Protein AF-A0A3D5A559-F1 (afdb_monomer_lite)

Radius of gyration: 11.89 Å; chains: 1; bounding box: 29×17×32 Å

Secondary structure (DSSP, 8-state):
-EEEEETTEEEEEE---SS--HHHHHHHHHHHHHHTT--HHHHHT--HHHHHHHTTS--HHHHHHHHHHHHHHHT-

pLDDT: mean 88.15, std 6.44, range [66.69, 95.75]

Sequence (76 aa):
MSFDIVDGRPANVHYECEYCDVTMYVTAELVCGLMDGRTLYEIGEIAQSEVVTALGGHSRKILRQVRTALELVSDS

Foldseek 3Di:
DDFDQDPQATHPDDDDDDDDDPLVVLLSVLLCVLRPPDGLVVLVVQDLVNSCVSSVHDDPVSSVSNVVVSVVSSVD

Structure (mmCIF, N/CA/C/O backbone):
data_AF-A0A3D5A559-F1
#
_entry.id   AF-A0A3D5A559-F1
#
loop_
_atom_site.group_PDB
_atom_site.id
_atom_site.type_symbol
_atom_site.label_atom_id
_atom_site.label_alt_id
_atom_site.label_comp_id
_atom_site.label_asym_id
_atom_site.label_entity_id
_atom_site.label_seq_id
_atom_site.pdbx_PDB_ins_code
_atom_site.Cartn_x
_atom_site.Cartn_y
_atom_site.Cartn_z
_atom_site.occupancy
_atom_site.B_iso_or_equiv
_atom_site.auth_seq_id
_atom_site.auth_comp_id
_atom_site.auth_asym_id
_atom_site.auth_atom_id
_atom_site.pdbx_PDB_model_num
ATOM 1 N N . MET A 1 1 ? 11.176 4.050 1.782 1.00 79.06 1 MET A N 1
ATOM 2 C CA . MET A 1 1 ? 10.692 3.005 0.860 1.00 79.06 1 MET A CA 1
ATOM 3 C C . MET A 1 1 ? 11.090 3.422 -0.536 1.00 79.06 1 MET A C 1
ATOM 5 O O . MET A 1 1 ? 10.876 4.578 -0.879 1.00 79.06 1 MET A O 1
ATOM 9 N N . SER A 1 2 ? 11.682 2.516 -1.293 1.00 86.88 2 SER A N 1
ATOM 10 C CA . SER A 1 2 ? 11.973 2.652 -2.717 1.00 86.88 2 SER A CA 1
ATOM 11 C C . SER A 1 2 ? 11.467 1.406 -3.434 1.00 86.88 2 SER A C 1
ATOM 13 O O . SER A 1 2 ? 11.337 0.348 -2.824 1.00 86.88 2 SER A O 1
ATOM 15 N N . PHE A 1 3 ? 11.136 1.540 -4.708 1.00 90.25 3 PHE A N 1
ATOM 16 C CA . PHE A 1 3 ? 10.719 0.439 -5.565 1.00 90.25 3 PHE A CA 1
ATOM 17 C C . PHE A 1 3 ? 10.965 0.832 -7.018 1.00 90.25 3 PHE A C 1
ATOM 19 O O . PHE A 1 3 ? 11.012 2.019 -7.345 1.00 90.25 3 PHE 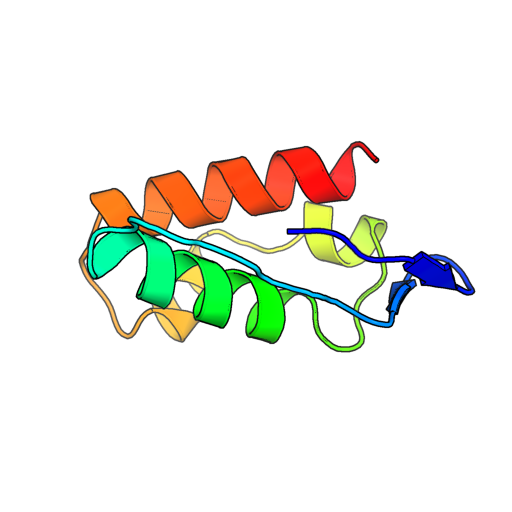A O 1
ATOM 26 N N . ASP A 1 4 ? 11.099 -0.170 -7.875 1.00 91.81 4 ASP A N 1
ATOM 27 C CA . ASP A 1 4 ? 11.087 0.004 -9.321 1.00 91.81 4 ASP A CA 1
ATOM 28 C C . ASP A 1 4 ? 9.656 -0.162 -9.835 1.00 91.81 4 ASP A C 1
ATOM 30 O O . ASP A 1 4 ? 8.869 -0.916 -9.264 1.00 91.81 4 ASP A O 1
ATOM 34 N N . ILE A 1 5 ? 9.315 0.500 -10.939 1.00 91.44 5 ILE A N 1
ATOM 35 C CA . ILE A 1 5 ? 8.062 0.233 -11.650 1.00 91.44 5 ILE A CA 1
ATOM 36 C C . ILE A 1 5 ? 8.392 -0.608 -12.880 1.00 91.44 5 ILE A C 1
ATOM 38 O O . ILE A 1 5 ? 9.084 -0.150 -13.790 1.00 91.44 5 ILE A O 1
ATOM 42 N N . VAL A 1 6 ? 7.878 -1.835 -12.917 1.00 92.25 6 VAL A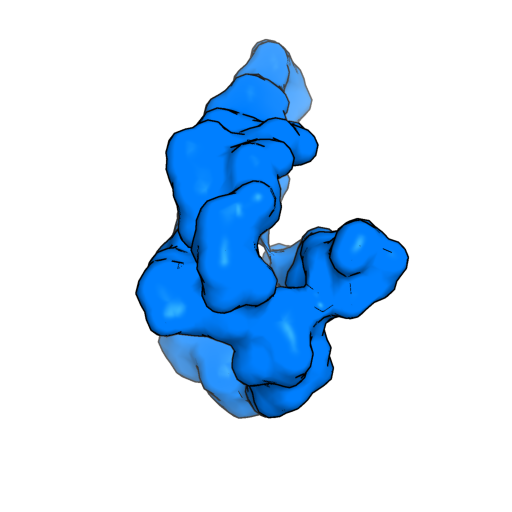 N 1
ATOM 43 C CA . VAL A 1 6 ? 8.028 -2.764 -14.043 1.00 92.25 6 VAL A CA 1
ATOM 44 C C . VAL A 1 6 ? 6.634 -3.170 -14.500 1.00 92.25 6 VAL A C 1
ATOM 46 O O . VAL A 1 6 ? 5.832 -3.650 -13.704 1.00 92.25 6 VAL A O 1
ATOM 49 N N . ASP A 1 7 ? 6.313 -2.911 -15.769 1.00 91.62 7 ASP A N 1
ATOM 50 C CA . ASP A 1 7 ? 4.990 -3.179 -16.356 1.00 91.62 7 ASP A CA 1
ATOM 51 C C . ASP A 1 7 ? 3.817 -2.584 -15.547 1.00 91.62 7 ASP A C 1
ATOM 53 O O . ASP A 1 7 ? 2.748 -3.181 -15.405 1.00 91.62 7 ASP A O 1
ATOM 57 N N . GLY A 1 8 ? 4.030 -1.388 -14.984 1.00 90.75 8 GLY A N 1
ATOM 58 C CA . GLY A 1 8 ? 3.035 -0.670 -14.182 1.00 90.75 8 GLY A CA 1
ATOM 59 C C . GLY A 1 8 ? 2.827 -1.224 -12.770 1.00 90.75 8 GLY A C 1
ATOM 60 O O . GLY A 1 8 ? 1.865 -0.828 -12.111 1.00 90.75 8 GLY A O 1
ATOM 61 N N . ARG A 1 9 ? 3.696 -2.130 -12.304 1.00 93.19 9 ARG A N 1
ATOM 62 C CA . ARG A 1 9 ? 3.652 -2.759 -10.976 1.00 93.19 9 ARG A CA 1
ATOM 63 C C . ARG A 1 9 ? 4.902 -2.408 -10.163 1.00 93.19 9 ARG A C 1
ATOM 65 O O . ARG A 1 9 ? 5.988 -2.358 -10.746 1.00 93.19 9 ARG A O 1
ATOM 72 N N . PRO A 1 10 ? 4.790 -2.214 -8.839 1.00 91.88 10 PRO A N 1
ATOM 73 C CA . PRO A 1 10 ? 5.953 -2.109 -7.971 1.00 91.88 10 PRO A CA 1
ATOM 74 C C . PRO A 1 10 ? 6.741 -3.425 -7.954 1.00 91.88 10 PRO A C 1
ATOM 76 O O . PRO A 1 10 ? 6.187 -4.497 -7.714 1.00 91.88 10 PRO A O 1
ATOM 79 N N . ALA A 1 11 ? 8.044 -3.333 -8.183 1.00 90.12 11 ALA A N 1
ATOM 80 C CA . ALA A 1 11 ? 9.014 -4.413 -8.092 1.00 90.12 11 ALA A CA 1
ATOM 81 C C . ALA A 1 11 ? 10.185 -3.978 -7.201 1.00 90.12 11 ALA A C 1
ATOM 83 O O . ALA A 1 11 ? 10.394 -2.788 -6.970 1.00 90.12 11 ALA A O 1
ATOM 84 N N . ASN A 1 12 ? 10.953 -4.945 -6.690 1.00 89.25 12 ASN A N 1
ATOM 85 C CA . ASN A 1 12 ? 12.136 -4.687 -5.856 1.00 89.25 12 ASN A CA 1
ATOM 86 C C . ASN A 1 12 ? 11.869 -3.712 -4.692 1.00 89.25 12 ASN A C 1
ATOM 88 O O . ASN A 1 12 ? 12.687 -2.841 -4.397 1.00 89.25 12 ASN A O 1
ATOM 92 N N . VAL A 1 13 ? 10.705 -3.839 -4.044 1.00 85.88 13 VAL A N 1
ATOM 93 C CA . VAL A 1 13 ? 10.304 -2.940 -2.958 1.00 85.88 13 VAL A CA 1
ATOM 94 C C . VAL A 1 13 ? 11.281 -3.084 -1.795 1.00 85.88 13 VAL A C 1
ATOM 96 O O . VAL A 1 13 ? 11.407 -4.148 -1.189 1.00 85.88 13 VAL A O 1
ATOM 99 N N . HIS A 1 14 ? 11.969 -1.996 -1.474 1.00 84.25 14 HIS A N 1
ATOM 100 C CA . HIS A 1 14 ? 12.907 -1.911 -0.375 1.00 84.25 14 HIS A CA 1
ATOM 101 C C . HIS A 1 14 ? 12.413 -0.901 0.658 1.00 84.25 14 HIS A C 1
ATOM 103 O O . HIS A 1 14 ? 12.159 0.273 0.368 1.00 84.25 14 HIS A O 1
ATOM 109 N N . TYR A 1 15 ? 12.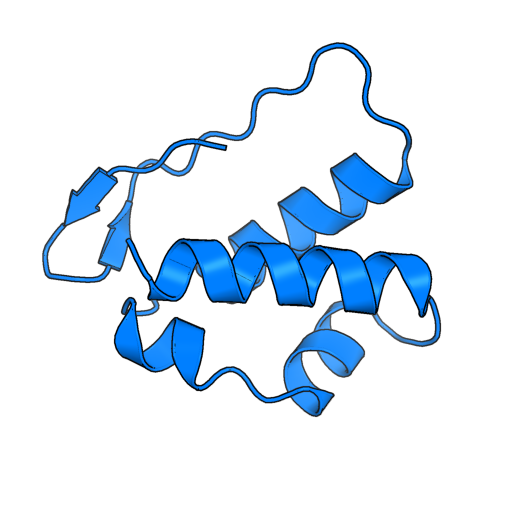280 -1.354 1.900 1.00 81.00 15 TYR A N 1
ATOM 110 C CA . TYR A 1 15 ? 12.000 -0.490 3.034 1.00 81.00 15 TYR A CA 1
ATOM 111 C C . TYR A 1 15 ? 13.220 -0.451 3.946 1.00 81.00 15 TYR A C 1
ATOM 113 O O . TYR A 1 15 ? 13.513 -1.414 4.648 1.00 81.00 15 TYR A O 1
ATOM 121 N N . GLU A 1 16 ? 13.905 0.686 3.941 1.00 78.94 16 GLU A N 1
ATOM 122 C CA . GLU A 1 16 ? 14.959 0.984 4.900 1.00 78.94 16 GLU A CA 1
ATOM 123 C C . GLU A 1 16 ? 14.440 1.999 5.911 1.00 78.94 16 GLU A C 1
ATOM 125 O O . GLU A 1 16 ? 13.808 3.000 5.546 1.00 78.94 16 GLU A O 1
ATOM 130 N N . CYS A 1 17 ? 14.680 1.728 7.190 1.00 75.06 17 CYS A N 1
ATOM 131 C CA . CYS A 1 17 ? 14.337 2.662 8.235 1.00 75.06 17 CYS A CA 1
ATOM 132 C C . CYS A 1 17 ? 15.222 2.480 9.471 1.00 75.06 17 CYS A C 1
ATOM 134 O O . CYS A 1 17 ? 15.202 1.451 10.140 1.00 75.06 17 CYS A O 1
ATOM 136 N N . GLU A 1 18 ? 15.993 3.523 9.760 1.00 69.69 18 GLU A N 1
ATOM 137 C CA . GLU A 1 18 ? 17.084 3.499 10.736 1.00 69.69 18 GLU A CA 1
ATOM 138 C C . GLU A 1 18 ? 16.614 3.827 12.171 1.00 69.69 18 GLU A C 1
ATOM 140 O O . GLU A 1 18 ? 17.259 3.436 13.139 1.00 69.69 18 GLU A O 1
ATOM 145 N N . TYR A 1 19 ? 15.452 4.485 12.329 1.00 69.12 19 TYR A N 1
ATOM 146 C CA . TYR A 1 19 ? 14.932 4.964 13.627 1.00 69.12 19 TYR A CA 1
ATOM 147 C C . TYR A 1 19 ? 13.396 4.940 13.752 1.00 69.12 19 TYR A C 1
ATOM 149 O O . TYR A 1 19 ? 12.794 5.813 14.381 1.00 69.12 19 TYR A O 1
ATOM 157 N N . CYS A 1 20 ? 12.719 3.980 13.128 1.00 74.12 20 CYS A N 1
ATOM 158 C CA . CYS A 1 20 ? 11.254 3.932 13.164 1.00 74.12 20 CYS A CA 1
ATOM 159 C C . CYS A 1 20 ? 10.721 3.491 14.524 1.00 74.12 20 CYS A C 1
ATOM 161 O O . CYS A 1 20 ? 11.213 2.545 15.138 1.00 74.12 20 CYS A O 1
ATOM 163 N N . ASP A 1 21 ? 9.616 4.113 14.935 1.00 82.31 21 ASP A N 1
ATOM 164 C CA . ASP A 1 21 ? 8.752 3.511 15.941 1.00 82.31 21 ASP A CA 1
ATOM 165 C C . ASP A 1 21 ? 8.112 2.213 15.392 1.00 82.31 21 ASP A C 1
ATOM 167 O O . ASP A 1 21 ? 8.029 1.985 14.181 1.00 82.31 21 ASP A O 1
ATOM 171 N N . VAL A 1 22 ? 7.610 1.356 16.287 1.00 82.19 22 VAL A N 1
ATOM 172 C CA . VAL A 1 22 ? 6.927 0.099 15.909 1.00 82.19 22 VAL A CA 1
ATOM 173 C C . VAL A 1 22 ? 5.755 0.350 14.947 1.00 82.19 22 VAL A C 1
ATOM 175 O O . VAL A 1 22 ? 5.414 -0.504 14.134 1.00 82.19 22 VAL A O 1
ATOM 178 N N . THR A 1 23 ? 5.147 1.540 14.999 1.00 84.69 23 THR A N 1
ATOM 179 C CA . THR A 1 23 ? 4.014 1.895 14.134 1.00 84.69 23 THR A CA 1
ATOM 180 C C . THR A 1 23 ? 4.454 2.010 12.676 1.00 84.69 23 THR A C 1
ATOM 182 O O . THR A 1 23 ? 3.743 1.550 11.784 1.00 84.69 23 THR A O 1
ATOM 185 N N . MET A 1 24 ? 5.622 2.601 12.428 1.00 82.12 24 MET A N 1
ATOM 186 C CA . MET A 1 24 ? 6.192 2.759 11.092 1.00 82.12 24 MET A CA 1
ATOM 187 C C . MET A 1 24 ? 6.608 1.421 10.484 1.00 82.12 24 MET A C 1
ATOM 189 O O . MET A 1 24 ? 6.345 1.206 9.305 1.00 82.12 24 MET A O 1
ATOM 193 N N . TYR A 1 25 ? 7.159 0.504 11.287 1.00 83.62 25 TYR A N 1
ATOM 194 C CA . TYR A 1 25 ? 7.465 -0.852 10.824 1.00 83.62 25 TYR A CA 1
ATOM 195 C C . TYR A 1 25 ? 6.193 -1.598 10.398 1.00 83.62 25 TYR A C 1
ATOM 197 O O . TYR A 1 25 ? 6.095 -2.074 9.271 1.00 83.62 25 TYR A O 1
ATOM 205 N N . VAL A 1 26 ? 5.165 -1.604 11.255 1.00 87.38 26 VAL A N 1
ATOM 206 C CA . VAL A 1 26 ? 3.870 -2.230 10.936 1.00 87.38 26 VAL A CA 1
ATOM 207 C C . VAL A 1 26 ? 3.230 -1.594 9.701 1.00 87.38 26 VAL A C 1
ATOM 209 O O . VAL A 1 26 ? 2.673 -2.300 8.869 1.00 87.38 26 VAL A O 1
ATOM 212 N N . THR A 1 27 ? 3.328 -0.270 9.560 1.00 90.19 27 THR A N 1
ATOM 213 C CA . THR A 1 27 ? 2.827 0.447 8.379 1.00 90.19 27 THR A CA 1
ATOM 214 C C . THR A 1 27 ? 3.539 -0.011 7.109 1.00 90.19 27 THR A C 1
ATOM 216 O O . THR A 1 27 ? 2.872 -0.258 6.110 1.00 90.19 27 THR A O 1
ATOM 219 N N . ALA A 1 28 ? 4.867 -0.139 7.135 1.00 88.88 28 ALA A N 1
ATOM 220 C CA . ALA A 1 28 ? 5.647 -0.540 5.970 1.00 88.88 28 ALA A CA 1
ATOM 221 C C . ALA A 1 28 ? 5.313 -1.962 5.508 1.00 88.88 28 ALA A C 1
ATOM 223 O O . ALA A 1 28 ? 5.035 -2.158 4.330 1.00 88.88 28 ALA A O 1
ATOM 224 N N . GLU A 1 29 ? 5.257 -2.918 6.437 1.00 88.44 29 GLU A N 1
ATOM 225 C CA . GLU A 1 29 ? 4.871 -4.306 6.145 1.00 88.44 29 GLU A CA 1
ATOM 226 C C . GLU A 1 29 ? 3.462 -4.383 5.535 1.00 88.44 29 GLU A C 1
ATOM 228 O O . GLU A 1 29 ? 3.238 -5.070 4.539 1.00 88.44 29 GLU A O 1
ATOM 233 N N . LEU A 1 30 ? 2.517 -3.612 6.083 1.00 92.44 30 LEU A N 1
ATOM 234 C CA . LEU A 1 30 ? 1.157 -3.504 5.550 1.00 92.44 30 LEU A CA 1
ATOM 235 C C . LEU A 1 30 ? 1.127 -2.965 4.123 1.00 92.44 30 LEU A C 1
ATOM 237 O O . LEU A 1 30 ? 0.430 -3.516 3.276 1.00 92.44 30 LEU A O 1
ATOM 241 N N . VAL A 1 31 ? 1.858 -1.882 3.864 1.00 93.12 31 VAL A N 1
ATOM 242 C CA . VAL A 1 31 ? 1.923 -1.260 2.539 1.00 93.12 31 VAL A CA 1
ATOM 243 C C . VAL A 1 31 ? 2.547 -2.229 1.534 1.00 93.12 31 VAL A C 1
ATOM 245 O O . VAL A 1 31 ? 1.954 -2.452 0.483 1.00 93.12 31 VAL A O 1
ATOM 248 N N . CYS A 1 32 ? 3.664 -2.877 1.880 1.00 91.62 32 CYS A N 1
ATOM 249 C CA . CYS A 1 32 ? 4.300 -3.884 1.030 1.00 91.62 32 CYS A CA 1
ATOM 250 C C . CYS A 1 32 ? 3.338 -5.029 0.683 1.00 91.62 32 CYS A C 1
ATOM 252 O O . CYS A 1 32 ? 3.183 -5.359 -0.489 1.00 91.62 32 CYS A O 1
ATOM 254 N N . GLY A 1 33 ? 2.646 -5.594 1.678 1.00 91.62 33 GLY A N 1
ATOM 255 C CA . GLY A 1 33 ? 1.690 -6.681 1.448 1.00 91.62 33 GLY A CA 1
ATOM 256 C C . GLY A 1 33 ? 0.474 -6.267 0.613 1.00 91.62 33 GLY A C 1
ATOM 257 O O . GLY A 1 33 ? -0.042 -7.068 -0.159 1.00 91.62 33 GLY A O 1
ATOM 258 N N . LEU A 1 34 ? 0.016 -5.019 0.739 1.00 93.69 34 LEU A N 1
ATOM 259 C CA . LEU A 1 34 ? -1.106 -4.490 -0.043 1.00 93.69 34 LEU A CA 1
ATOM 260 C C . LEU A 1 34 ? -0.723 -4.155 -1.490 1.00 93.69 34 LEU A C 1
ATOM 262 O O . LEU A 1 34 ? -1.571 -4.247 -2.375 1.00 93.69 34 LEU A O 1
ATOM 266 N N . MET A 1 35 ? 0.529 -3.764 -1.728 1.00 93.50 35 MET A N 1
ATOM 267 C CA . MET A 1 35 ? 1.057 -3.460 -3.061 1.00 93.50 35 MET A CA 1
ATOM 268 C C . MET A 1 35 ? 1.445 -4.710 -3.852 1.00 93.50 35 MET A C 1
ATOM 270 O O . MET A 1 35 ? 1.495 -4.649 -5.081 1.00 93.50 35 MET A O 1
ATOM 274 N N . ASP A 1 36 ? 1.749 -5.816 -3.169 1.00 91.50 36 ASP A N 1
ATOM 275 C CA . ASP A 1 36 ? 2.313 -7.005 -3.803 1.00 91.50 36 ASP A CA 1
ATOM 276 C C . ASP A 1 36 ? 1.431 -7.522 -4.946 1.00 91.50 36 ASP A C 1
ATOM 278 O O . ASP A 1 36 ? 0.224 -7.742 -4.807 1.00 91.50 36 ASP A O 1
ATOM 282 N N . GLY A 1 37 ? 2.052 -7.668 -6.116 1.00 89.81 37 GLY A N 1
ATOM 283 C CA . GLY A 1 37 ? 1.385 -8.122 -7.325 1.00 89.81 37 GLY A CA 1
ATOM 284 C C . GLY A 1 37 ? 0.297 -7.189 -7.861 1.00 89.81 37 GLY A C 1
ATOM 285 O O . GLY A 1 37 ? -0.464 -7.639 -8.712 1.00 89.81 37 GLY A O 1
ATOM 286 N N . ARG A 1 38 ? 0.203 -5.920 -7.439 1.00 94.81 38 ARG A N 1
ATOM 287 C CA . ARG A 1 38 ? -0.772 -4.939 -7.960 1.00 94.81 38 ARG A CA 1
ATOM 288 C C . ARG A 1 38 ? -0.132 -3.905 -8.873 1.00 94.81 38 ARG A C 1
ATOM 290 O O . ARG A 1 38 ? 1.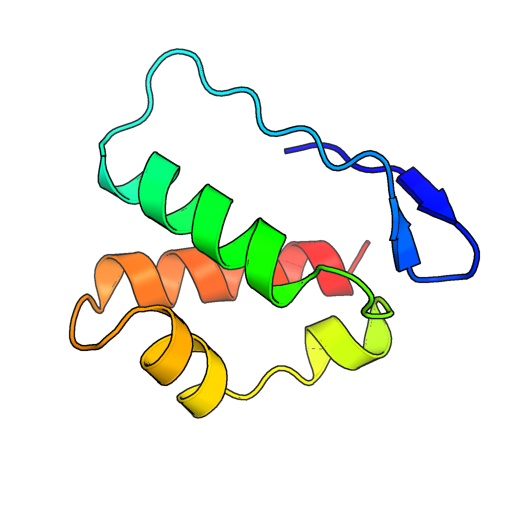049 -3.598 -8.766 1.00 94.81 38 ARG A O 1
ATOM 297 N N . THR A 1 39 ? -0.919 -3.370 -9.794 1.00 95.75 39 THR A N 1
ATOM 298 C CA . THR A 1 39 ? -0.560 -2.182 -10.576 1.00 95.75 39 THR A CA 1
ATOM 299 C C . THR A 1 39 ? -0.755 -0.908 -9.757 1.00 95.75 39 THR A C 1
ATOM 301 O O . THR A 1 39 ? -1.521 -0.899 -8.796 1.00 95.75 39 THR A O 1
ATOM 304 N N . LEU A 1 40 ? -0.124 0.196 -10.161 1.00 93.19 40 LEU A N 1
ATOM 305 C CA . LEU A 1 40 ? -0.327 1.507 -9.521 1.00 93.19 40 LEU A CA 1
ATOM 306 C C . LEU A 1 40 ? -1.802 1.942 -9.527 1.00 93.19 40 LEU A C 1
ATOM 308 O O . LEU A 1 40 ? -2.291 2.486 -8.540 1.00 93.19 40 LEU A O 1
ATOM 312 N N . TYR A 1 41 ? -2.529 1.622 -10.603 1.00 94.06 41 TYR A N 1
ATOM 313 C CA . TYR A 1 41 ? -3.971 1.858 -10.691 1.00 94.06 41 TYR A CA 1
ATOM 314 C C . TYR A 1 41 ? -4.745 1.058 -9.633 1.00 94.06 41 TYR A C 1
ATOM 316 O O . TYR A 1 41 ? -5.528 1.619 -8.875 1.00 94.06 41 TYR A O 1
ATOM 324 N N . GLU A 1 42 ? -4.485 -0.248 -9.528 1.00 95.56 42 GLU A N 1
ATOM 325 C CA . GLU A 1 42 ? -5.120 -1.106 -8.518 1.00 95.56 42 GLU A CA 1
ATOM 326 C C . GLU A 1 42 ? -4.752 -0.696 -7.086 1.00 95.56 42 GLU A C 1
ATOM 328 O O . GLU A 1 42 ? -5.558 -0.890 -6.178 1.00 95.56 42 GLU A O 1
ATOM 333 N N . ILE A 1 43 ? -3.558 -0.128 -6.878 1.00 95.44 43 ILE A N 1
ATOM 334 C CA . ILE A 1 43 ? -3.116 0.424 -5.590 1.00 95.44 43 ILE A CA 1
ATOM 335 C C . ILE A 1 43 ? -3.939 1.664 -5.216 1.00 95.44 43 ILE A C 1
ATOM 337 O O . ILE A 1 43 ? -4.393 1.766 -4.074 1.00 95.44 43 ILE A O 1
ATOM 341 N N . GLY A 1 44 ? -4.189 2.567 -6.170 1.00 93.12 44 GLY A N 1
ATOM 342 C CA . GLY A 1 44 ? -5.039 3.746 -5.963 1.00 93.12 44 GLY A CA 1
ATOM 343 C C . GLY A 1 44 ? -6.491 3.398 -5.612 1.00 93.12 44 GLY A C 1
ATOM 344 O O . GLY A 1 44 ? -7.138 4.110 -4.847 1.00 93.12 44 GLY A O 1
ATOM 345 N N . GLU A 1 45 ? -6.980 2.253 -6.089 1.00 95.75 45 GLU A N 1
ATOM 346 C CA . GLU A 1 45 ? -8.344 1.765 -5.842 1.00 95.75 45 GLU A CA 1
ATOM 347 C C . GLU A 1 45 ? -8.482 0.903 -4.568 1.00 95.75 45 GLU A C 1
ATOM 349 O O . GLU A 1 45 ? -9.569 0.399 -4.269 1.00 95.75 45 GLU A O 1
ATOM 354 N N . ILE A 1 46 ? -7.417 0.725 -3.769 1.00 95.31 46 ILE A N 1
ATOM 355 C CA . ILE A 1 46 ? -7.486 -0.059 -2.524 1.00 95.31 46 ILE A CA 1
ATOM 356 C C . ILE A 1 46 ? -8.497 0.582 -1.569 1.00 95.31 46 ILE A C 1
ATOM 358 O O . ILE A 1 46 ? -8.278 1.670 -1.029 1.00 95.31 46 ILE A O 1
ATOM 362 N N . ALA A 1 47 ? -9.579 -0.127 -1.254 1.00 92.88 47 ALA A N 1
ATOM 363 C CA . ALA A 1 47 ? -10.652 0.377 -0.398 1.00 92.88 47 ALA A CA 1
ATOM 364 C C . ALA A 1 47 ? -10.257 0.432 1.088 1.00 92.88 47 ALA A C 1
ATOM 366 O O . ALA A 1 47 ? -9.465 -0.375 1.581 1.00 92.88 47 ALA A O 1
ATOM 367 N N . GLN A 1 48 ? -10.818 1.377 1.855 1.00 90.12 48 GLN A N 1
ATOM 368 C CA . GLN A 1 48 ? -10.501 1.524 3.289 1.00 90.12 48 GLN A CA 1
ATOM 369 C C . GLN A 1 48 ? -10.750 0.239 4.084 1.00 90.12 48 GLN A C 1
ATOM 371 O O . GLN A 1 48 ? -9.966 -0.087 4.975 1.00 90.12 48 GLN A O 1
ATOM 376 N N . SER A 1 49 ? -11.810 -0.494 3.744 1.00 92.25 49 SER A N 1
ATOM 377 C CA . SER A 1 49 ? -12.130 -1.795 4.330 1.00 92.25 49 SER A CA 1
ATOM 378 C C . SER A 1 49 ? -10.993 -2.801 4.171 1.00 92.25 49 SER A C 1
ATOM 380 O O . SER A 1 49 ? -10.677 -3.495 5.127 1.00 92.25 49 SER A O 1
ATOM 382 N N . GLU A 1 50 ? -10.333 -2.829 3.016 1.00 93.62 50 GLU A N 1
ATOM 383 C CA . GLU A 1 50 ? -9.227 -3.744 2.736 1.00 93.62 50 GLU A CA 1
ATOM 384 C C . GLU A 1 50 ? -8.014 -3.464 3.630 1.00 93.62 50 GLU A C 1
ATOM 386 O O . GLU A 1 50 ? -7.463 -4.380 4.237 1.00 93.62 50 GLU A O 1
ATOM 391 N N . VAL A 1 51 ? -7.671 -2.186 3.826 1.00 92.25 51 VAL A N 1
ATOM 392 C CA . VAL A 1 51 ? -6.601 -1.790 4.761 1.00 92.25 51 VAL A CA 1
ATOM 393 C C . VAL A 1 51 ? -6.961 -2.147 6.203 1.00 92.25 51 VAL A C 1
ATOM 395 O O . VAL A 1 51 ? -6.112 -2.612 6.961 1.00 92.25 51 VAL A O 1
ATOM 398 N N . VAL A 1 52 ? -8.219 -1.946 6.604 1.00 90.75 52 VAL A N 1
ATOM 399 C CA . VAL A 1 52 ? -8.688 -2.306 7.952 1.00 90.75 52 VAL A CA 1
ATOM 400 C C . VAL A 1 52 ? -8.614 -3.816 8.175 1.00 90.75 52 VAL A C 1
ATOM 402 O O . VAL A 1 52 ? -8.188 -4.241 9.250 1.00 90.75 52 VAL A O 1
ATOM 405 N N . THR A 1 53 ? -8.991 -4.611 7.172 1.00 91.62 53 THR A N 1
ATOM 406 C CA . THR A 1 53 ? -8.887 -6.072 7.202 1.00 91.62 53 THR A CA 1
ATOM 407 C C . THR A 1 53 ? -7.432 -6.518 7.303 1.00 91.62 53 THR A C 1
ATOM 409 O O . THR A 1 53 ? -7.122 -7.318 8.182 1.00 91.62 53 THR A O 1
ATOM 412 N N . ALA A 1 54 ? -6.534 -5.965 6.484 1.00 89.69 54 ALA A N 1
ATOM 413 C CA . ALA A 1 54 ? -5.108 -6.297 6.513 1.00 89.69 54 ALA A CA 1
ATOM 414 C C . ALA A 1 54 ? -4.447 -5.936 7.855 1.00 89.69 54 ALA A C 1
ATOM 416 O O . ALA A 1 54 ? -3.585 -6.657 8.347 1.00 89.69 54 ALA A O 1
ATOM 417 N N . LEU A 1 55 ? -4.885 -4.843 8.487 1.00 87.44 55 LEU A N 1
ATOM 418 C CA . LEU A 1 55 ? -4.401 -4.411 9.798 1.00 87.44 55 LEU A CA 1
ATOM 419 C C . LEU A 1 55 ? -4.900 -5.300 10.953 1.00 87.44 55 LEU A C 1
ATOM 421 O O . LEU A 1 55 ? -4.400 -5.188 12.070 1.00 87.44 55 LEU A O 1
ATOM 425 N N . GLY A 1 56 ? -5.920 -6.135 10.735 1.00 84.25 56 GLY A N 1
ATOM 426 C CA . GLY A 1 56 ? -6.572 -6.897 11.805 1.00 84.25 56 GLY A CA 1
ATOM 427 C C . GLY A 1 56 ? -7.386 -6.037 12.788 1.00 84.25 56 GLY A C 1
ATOM 428 O O . GLY A 1 56 ? -7.890 -6.557 13.780 1.00 84.25 56 GLY A O 1
ATOM 429 N N . GLY A 1 57 ? -7.559 -4.737 12.507 1.00 75.38 57 GLY A N 1
ATOM 430 C CA . GLY A 1 57 ? -8.454 -3.836 13.238 1.00 75.38 57 GLY A CA 1
ATOM 431 C C . GLY A 1 57 ? -7.825 -2.790 14.184 1.00 75.38 57 GLY A C 1
ATOM 432 O O . GLY A 1 57 ? -6.815 -2.982 14.851 1.00 75.38 57 GLY A O 1
ATOM 433 N N . HIS A 1 58 ? -8.543 -1.659 14.250 1.00 66.69 58 HIS A N 1
ATOM 434 C CA . HIS A 1 58 ? -8.573 -0.547 15.225 1.00 66.69 58 HIS A CA 1
ATOM 435 C C . HIS A 1 58 ? -7.463 0.508 15.308 1.00 66.69 58 HIS A C 1
ATOM 437 O O . HIS A 1 58 ? -7.764 1.607 15.792 1.00 66.69 58 HIS A O 1
ATOM 443 N N . SER A 1 59 ? -6.234 0.289 14.835 1.00 83.69 59 SER A N 1
ATOM 444 C CA . SER A 1 59 ? -5.232 1.367 14.923 1.00 83.69 59 SER A CA 1
ATOM 445 C C . SER A 1 59 ? -5.499 2.471 13.893 1.00 83.69 59 SER A C 1
ATOM 447 O O . SER A 1 59 ? -5.052 2.409 12.751 1.00 83.69 59 SER A O 1
ATOM 449 N N . ARG A 1 60 ? -6.213 3.531 14.306 1.00 84.94 60 ARG A N 1
ATOM 450 C CA . ARG A 1 60 ? -6.471 4.712 13.455 1.00 84.94 60 ARG A CA 1
ATOM 451 C C . ARG A 1 60 ? -5.179 5.402 13.012 1.00 84.94 60 ARG A C 1
ATOM 453 O O . ARG A 1 60 ? -5.158 5.988 11.934 1.00 84.94 60 ARG A O 1
ATOM 460 N N . LYS A 1 61 ? -4.125 5.344 13.841 1.00 87.31 61 LYS A N 1
ATOM 461 C CA . LYS A 1 61 ? -2.799 5.887 13.510 1.00 87.31 61 LYS A CA 1
ATOM 462 C C . LYS A 1 61 ? -2.203 5.122 12.325 1.00 87.31 61 LYS A C 1
ATOM 464 O O . LYS A 1 61 ? -1.907 5.750 11.316 1.00 87.31 61 LYS A O 1
ATOM 469 N N . ILE A 1 62 ? -2.129 3.790 12.421 1.00 88.31 62 ILE A N 1
ATOM 470 C CA . ILE A 1 62 ? -1.581 2.939 11.350 1.00 88.31 62 ILE A CA 1
ATOM 471 C C . ILE A 1 62 ? -2.436 3.057 10.092 1.00 88.31 62 ILE A C 1
ATOM 473 O O . ILE A 1 62 ? -1.902 3.293 9.019 1.00 88.31 62 ILE A O 1
ATOM 477 N N . LEU A 1 63 ? -3.765 3.009 10.224 1.00 90.31 63 LEU A N 1
ATOM 478 C CA . LEU A 1 63 ? -4.677 3.169 9.092 1.00 90.31 63 LEU A CA 1
ATOM 479 C C . LEU A 1 63 ? -4.412 4.465 8.313 1.00 90.31 63 LEU A C 1
ATOM 481 O O . LEU A 1 63 ? -4.350 4.444 7.088 1.00 90.31 63 LEU A O 1
ATOM 485 N N . ARG A 1 64 ? -4.245 5.590 9.019 1.00 89.31 64 ARG A N 1
ATOM 486 C CA . ARG A 1 64 ? -3.944 6.878 8.386 1.00 89.31 64 ARG A CA 1
ATOM 487 C C . ARG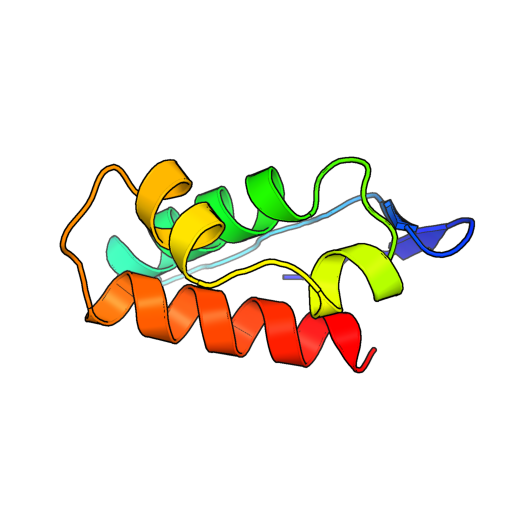 A 1 64 ? -2.584 6.861 7.691 1.00 89.31 64 ARG A C 1
ATOM 489 O O . ARG A 1 64 ? -2.484 7.344 6.574 1.00 89.31 64 ARG A O 1
ATOM 496 N N . GLN A 1 65 ? -1.559 6.315 8.341 1.00 90.62 65 GLN A N 1
ATOM 497 C CA . GLN A 1 65 ? -0.211 6.266 7.774 1.00 90.62 65 GLN A CA 1
ATOM 498 C C . GLN A 1 65 ? -0.138 5.357 6.541 1.00 90.62 65 GLN A C 1
ATOM 500 O O . GLN A 1 65 ? 0.450 5.755 5.541 1.00 90.62 65 GLN A O 1
ATOM 505 N N . VAL A 1 66 ? -0.796 4.193 6.574 1.00 91.56 66 VAL A N 1
ATOM 506 C CA . VAL A 1 66 ? -0.918 3.299 5.411 1.00 91.56 66 VAL A CA 1
ATOM 507 C C . VAL A 1 66 ? -1.627 4.018 4.264 1.00 91.56 66 VAL A C 1
ATOM 509 O O . VAL A 1 66 ? -1.166 3.950 3.134 1.00 91.56 66 VAL A O 1
ATOM 512 N N . ARG A 1 67 ? -2.706 4.759 4.546 1.00 91.38 67 ARG A N 1
ATOM 513 C CA . ARG A 1 67 ? -3.440 5.521 3.523 1.00 91.38 67 ARG A CA 1
ATOM 514 C C . ARG A 1 67 ? -2.566 6.543 2.813 1.00 91.38 67 ARG A C 1
ATOM 516 O O . ARG A 1 67 ? -2.468 6.497 1.596 1.00 91.38 67 ARG A O 1
ATOM 523 N N . THR A 1 68 ? -1.883 7.388 3.578 1.00 91.25 68 THR A N 1
ATOM 524 C CA . THR A 1 68 ? -0.965 8.384 3.016 1.00 91.25 68 THR A CA 1
A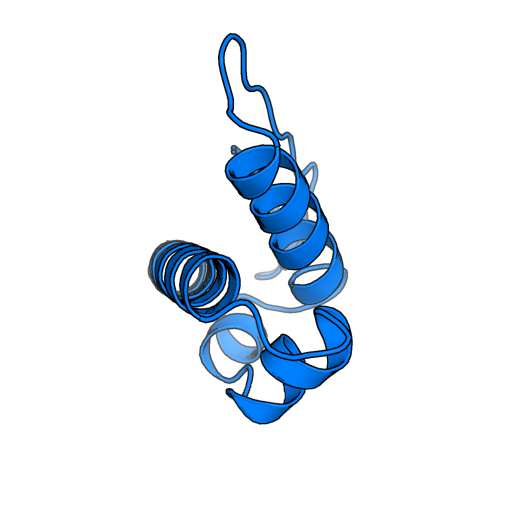TOM 525 C C . THR A 1 68 ? 0.145 7.733 2.193 1.00 91.25 68 THR A C 1
ATOM 527 O O . THR A 1 68 ? 0.510 8.253 1.146 1.00 91.25 68 THR A O 1
ATOM 530 N N . ALA A 1 69 ? 0.681 6.593 2.635 1.00 91.25 69 ALA A N 1
ATOM 531 C CA . ALA A 1 69 ? 1.703 5.885 1.874 1.00 91.25 69 ALA A CA 1
ATOM 532 C C . ALA A 1 69 ? 1.165 5.343 0.538 1.00 91.25 69 ALA A C 1
ATOM 534 O O . ALA A 1 69 ? 1.818 5.525 -0.483 1.00 91.25 69 ALA A O 1
ATOM 535 N N . LEU A 1 70 ? -0.020 4.722 0.532 1.00 92.56 70 LEU A N 1
ATOM 536 C CA . LEU A 1 70 ? -0.633 4.187 -0.690 1.00 92.56 70 LEU A CA 1
ATOM 537 C C . LEU A 1 70 ? -0.970 5.290 -1.704 1.00 92.56 70 LEU A C 1
ATOM 539 O O . LEU A 1 70 ? -0.728 5.097 -2.889 1.00 92.56 70 LEU A O 1
ATOM 543 N N . GLU A 1 71 ? -1.460 6.445 -1.242 1.00 92.12 71 GLU A N 1
ATOM 544 C CA . GLU A 1 71 ? -1.739 7.615 -2.093 1.00 92.12 71 GLU A CA 1
ATOM 545 C C . GLU A 1 71 ? -0.465 8.135 -2.779 1.00 92.12 71 GLU A C 1
ATOM 547 O O . GLU A 1 71 ? -0.440 8.345 -3.987 1.00 92.12 71 GLU A O 1
ATOM 552 N N . LEU A 1 72 ? 0.634 8.271 -2.029 1.00 90.25 72 LEU A N 1
ATOM 553 C CA . LEU A 1 72 ? 1.915 8.709 -2.597 1.00 90.25 72 LEU A CA 1
ATOM 554 C C . LEU A 1 72 ? 2.463 7.718 -3.633 1.00 90.25 72 LEU A C 1
ATOM 556 O O . LEU A 1 72 ? 3.093 8.127 -4.605 1.00 90.25 72 LEU A O 1
ATOM 560 N N . VAL A 1 73 ? 2.233 6.421 -3.424 1.00 89.62 73 VAL A N 1
ATOM 561 C CA . VAL A 1 73 ? 2.634 5.374 -4.370 1.00 89.62 73 VAL A CA 1
ATOM 562 C C . VAL A 1 73 ? 1.795 5.435 -5.643 1.00 89.62 73 VAL A C 1
ATOM 564 O O . VAL A 1 73 ? 2.359 5.326 -6.726 1.00 89.62 73 VAL A O 1
ATOM 567 N N . SER A 1 74 ? 0.473 5.612 -5.543 1.00 89.44 74 SER A N 1
ATOM 568 C CA . SER A 1 74 ? -0.397 5.686 -6.726 1.00 89.44 74 SER A CA 1
ATOM 569 C C . SER A 1 74 ? -0.149 6.923 -7.591 1.00 89.44 74 SER A C 1
ATOM 571 O O . SER A 1 74 ? -0.459 6.894 -8.779 1.00 89.44 74 SER A O 1
ATOM 573 N N . ASP A 1 75 ? 0.422 7.978 -7.008 1.00 86.25 75 ASP A N 1
ATOM 574 C CA . ASP A 1 75 ? 0.755 9.232 -7.692 1.00 86.25 75 ASP A CA 1
ATOM 575 C C . ASP A 1 75 ? 2.161 9.234 -8.342 1.00 86.25 75 ASP A C 1
ATOM 577 O O . ASP A 1 75 ? 2.570 10.254 -8.904 1.00 86.25 75 ASP A O 1
ATOM 581 N N . SER A 1 76 ? 2.915 8.127 -8.238 1.00 75.50 76 SER A N 1
ATOM 582 C CA . SER A 1 76 ? 4.310 7.990 -8.709 1.00 75.50 76 SER A CA 1
ATOM 583 C C . SER A 1 76 ? 4.463 7.600 -10.182 1.00 75.50 76 SER A C 1
ATOM 585 O O . SER A 1 76 ? 3.577 6.910 -10.734 1.00 75.50 76 SER A O 1
#